Protein AF-H9V3C4-F1 (afdb_monomer_lite)

Radius of gyration: 20.88 Å; chains: 1; bounding box: 44×50×51 Å

Organism: Pinus taeda (NCBI:txid3352)

InterPro domains:
  IPR013083 Zinc finger, RING/FYVE/PHD-type [G3DSA:3.30.40.10] (93-143)
  IPR045194 E3 ubiquitin-protein ligase MGRN1/RNF157-like [PTHR22996] (1-143)
  IPR058981 MGRN1/RNF157-like, N-terminal domain [PF26192] (1-85)

pLDDT: mean 75.11, std 16.62, range [38.34, 94.38]

Foldseek 3Di:
DQDDPVVQVPDDPPFKHKDKDKDKDFDPPDPDDDDPCVPDDDRPQHALRIKMKIWMWIWGADPVRDIDIGTDWMWIAHRSDIDTDDDAALPPPPPPPDPPVPPCSAPAPPPSPHGQDDADPPVRYRRHDPVVVVVCVVVDPPD

Sequence (143 aa):
SVFDDKDISKEGPDEEFPIAVRADASSTSNSIDLPDTTSEQIGSPLPKAVNCQITQAVIGKKDNGEYNVRVVRQILWVNGVRYELQEIYGIGNSVGTDFDDNDPGKECVICMSEPRDTMILPCRHMCLCSGCTKVLRFQTKRC

Secondary structure (DSSP, 8-state):
-PPPGGGTS---STTEEEEEEEEEEE--S--S----TTSS-TTSPPPTTEEEEEEEEEEEE-TTS-EEEEEEEEEEEETTEEEE----BT---TTSS---TT-TTSB-TTTSSSBP-EEETTTTEEEE-HHHHHHHHHH-S--

Structure (mmCIF, N/CA/C/O backbone):
data_AF-H9V3C4-F1
#
_entry.id   AF-H9V3C4-F1
#
loop_
_atom_site.group_PDB
_atom_site.id
_atom_site.type_symbol
_atom_site.label_atom_id
_atom_site.label_alt_id
_atom_site.label_comp_id
_atom_site.label_asym_id
_atom_site.label_entity_id
_atom_site.label_seq_id
_atom_site.pdbx_PDB_ins_code
_atom_site.Cartn_x
_atom_site.Cartn_y
_atom_site.Cartn_z
_atom_site.occupancy
_atom_site.B_iso_or_equiv
_atom_site.auth_seq_id
_atom_site.auth_comp_id
_atom_site.auth_asym_id
_atom_site.auth_atom_id
_atom_site.pdbx_PDB_model_num
ATOM 1 N N . SER A 1 1 ? -10.982 13.200 1.597 1.00 38.41 1 SER A N 1
ATOM 2 C CA . SER A 1 1 ? -11.890 12.286 2.311 1.00 38.41 1 SER A CA 1
ATOM 3 C C . SER A 1 1 ? -11.767 12.587 3.785 1.00 38.41 1 SER A C 1
ATOM 5 O O . SER A 1 1 ? -10.679 12.401 4.319 1.00 38.41 1 SER A O 1
ATOM 7 N N . VAL A 1 2 ? -12.811 13.141 4.396 1.00 38.34 2 VAL A N 1
ATOM 8 C CA . VAL A 1 2 ? -12.867 13.371 5.846 1.00 38.34 2 VAL A CA 1
ATOM 9 C C . VAL A 1 2 ? -12.980 11.997 6.509 1.00 38.34 2 VAL A C 1
ATOM 11 O O . VAL A 1 2 ? -13.717 11.145 6.017 1.00 38.34 2 VAL A O 1
ATOM 14 N N . PHE A 1 3 ? -12.149 11.740 7.513 1.00 46.53 3 PHE A N 1
ATOM 15 C CA . PHE A 1 3 ? -12.180 10.509 8.295 1.00 46.53 3 PHE A CA 1
ATOM 16 C C . PHE A 1 3 ? -13.338 10.629 9.297 1.00 46.53 3 PHE A C 1
ATOM 18 O O . PHE A 1 3 ? -13.452 11.666 9.945 1.00 46.53 3 PHE A O 1
ATOM 25 N N . ASP A 1 4 ? -14.226 9.637 9.355 1.00 51.81 4 ASP A N 1
ATOM 26 C CA . ASP A 1 4 ? -15.342 9.616 10.306 1.00 51.81 4 ASP A CA 1
ATOM 27 C C . ASP A 1 4 ? -14.914 8.783 11.518 1.00 51.81 4 ASP A C 1
ATOM 29 O O . ASP A 1 4 ? -14.606 7.597 11.381 1.00 51.81 4 ASP A O 1
ATOM 33 N N . ASP A 1 5 ? -14.897 9.394 12.703 1.00 52.19 5 ASP A N 1
ATOM 34 C CA . ASP A 1 5 ? -14.600 8.728 13.980 1.00 52.19 5 ASP A CA 1
ATOM 35 C C . ASP A 1 5 ? -15.503 7.504 14.220 1.00 52.19 5 ASP A C 1
ATOM 37 O O . ASP A 1 5 ? -15.140 6.579 14.950 1.00 52.19 5 ASP A O 1
ATOM 41 N N . LYS A 1 6 ? -16.658 7.448 13.540 1.00 53.94 6 LYS A N 1
ATOM 42 C CA . LYS A 1 6 ? -17.566 6.297 13.535 1.00 53.94 6 LYS A CA 1
ATOM 43 C C . LYS A 1 6 ? -16.992 5.027 12.912 1.00 53.94 6 LYS A C 1
ATOM 45 O O . LYS A 1 6 ? -17.544 3.957 13.141 1.00 53.94 6 LYS A O 1
ATOM 50 N N . ASP A 1 7 ? -15.916 5.102 12.131 1.00 54.09 7 ASP A N 1
ATOM 51 C CA . ASP A 1 7 ? -15.247 3.902 11.614 1.00 54.09 7 ASP A CA 1
ATOM 52 C C . ASP A 1 7 ? -14.427 3.180 12.693 1.00 54.09 7 ASP A C 1
ATOM 54 O O . ASP A 1 7 ? -14.175 1.986 12.558 1.00 54.09 7 ASP A O 1
ATOM 58 N N . ILE A 1 8 ? -14.045 3.877 13.773 1.00 50.78 8 ILE A N 1
ATOM 59 C CA . ILE A 1 8 ? -13.314 3.298 14.913 1.00 50.78 8 ILE A CA 1
ATOM 60 C C . ILE A 1 8 ? -14.287 2.667 15.922 1.00 50.78 8 ILE A C 1
ATOM 62 O O . ILE A 1 8 ? -13.926 1.714 16.603 1.00 50.78 8 ILE A O 1
ATOM 66 N N . SER A 1 9 ? -15.523 3.167 16.010 1.00 48.97 9 SER A N 1
ATOM 67 C CA . SER A 1 9 ? -16.540 2.704 16.968 1.00 48.97 9 SER A CA 1
ATOM 68 C C . SER A 1 9 ? -17.483 1.625 16.432 1.00 48.97 9 SER A C 1
ATOM 70 O O . SER A 1 9 ? -18.452 1.271 17.103 1.00 48.97 9 SER A O 1
ATOM 72 N N . LYS A 1 10 ? -17.221 1.080 15.239 1.00 52.81 10 LYS A N 1
ATOM 73 C CA . LYS A 1 10 ? -17.925 -0.113 14.762 1.00 52.81 10 LYS A CA 1
ATOM 74 C C . LYS A 1 10 ? -17.464 -1.302 15.600 1.00 52.81 10 LYS A C 1
ATOM 76 O O . LYS A 1 10 ? -16.386 -1.839 15.366 1.00 52.81 10 LYS A O 1
ATOM 81 N N . GLU A 1 11 ? -18.284 -1.678 16.579 1.00 50.59 11 GLU A N 1
ATOM 82 C CA . GLU A 1 11 ? -18.225 -2.993 17.213 1.00 50.59 11 GLU A CA 1
ATOM 83 C C . GLU A 1 11 ? -18.239 -4.036 16.089 1.00 50.59 11 GLU A C 1
ATOM 85 O O . GLU A 1 11 ? -19.180 -4.100 15.290 1.00 50.59 11 GLU A O 1
ATOM 90 N N . GLY A 1 12 ? -17.135 -4.771 15.947 1.00 54.47 12 GLY A N 1
ATOM 91 C CA . GLY A 1 12 ? -17.096 -5.913 15.045 1.00 54.47 12 GLY A CA 1
ATOM 92 C C . GLY A 1 12 ? -18.061 -7.000 15.537 1.00 54.47 12 GLY A C 1
ATOM 93 O O . GLY A 1 12 ? -18.552 -6.921 16.666 1.00 54.47 12 GLY A O 1
ATOM 94 N N . PRO A 1 13 ? -18.369 -8.013 14.710 1.00 53.97 13 PRO A N 1
ATOM 95 C CA . PRO A 1 13 ? -19.085 -9.193 15.195 1.00 53.97 13 PRO A CA 1
ATOM 96 C C . PRO A 1 13 ? -18.378 -9.743 16.448 1.00 53.97 13 PRO A C 1
ATOM 98 O O . PRO A 1 13 ? -17.151 -9.698 16.498 1.00 53.97 13 PRO A O 1
ATOM 101 N N . ASP A 1 14 ? -19.163 -10.175 17.446 1.00 62.50 14 ASP A N 1
ATOM 102 C CA . ASP A 1 14 ? -18.744 -10.560 18.808 1.00 62.50 14 ASP A CA 1
ATOM 103 C C . ASP A 1 14 ? -17.266 -10.995 18.916 1.00 62.50 14 ASP A C 1
ATOM 105 O O . ASP A 1 14 ? -16.852 -11.969 18.292 1.00 62.50 14 ASP A O 1
ATOM 109 N N . GLU A 1 15 ? -16.506 -10.292 19.769 1.00 62.59 15 GLU A N 1
ATOM 110 C CA . GLU A 1 15 ? -15.085 -10.513 20.117 1.00 62.59 15 GLU A CA 1
ATOM 111 C C . GLU A 1 15 ? -13.999 -9.805 19.264 1.00 62.59 15 GLU A C 1
ATOM 113 O O . GLU A 1 15 ? -12.809 -10.088 19.440 1.00 62.59 15 GLU A O 1
ATOM 118 N N . GLU A 1 16 ? -14.350 -8.828 18.415 1.00 70.19 16 GLU A N 1
ATOM 119 C CA . GLU A 1 16 ? -13.381 -7.917 17.768 1.00 70.19 16 GLU A CA 1
ATOM 120 C C . GLU A 1 16 ? -13.295 -6.539 18.468 1.00 70.19 16 GLU A C 1
ATOM 122 O O . GLU A 1 16 ? -14.268 -5.786 18.517 1.00 70.19 16 GLU A O 1
ATOM 127 N N . PHE A 1 17 ? -12.107 -6.166 18.967 1.00 74.69 17 PHE A N 1
ATOM 128 C CA . PHE A 1 17 ? -11.856 -4.890 19.660 1.00 74.69 17 PHE A CA 1
ATOM 129 C C . PHE A 1 17 ? -10.971 -3.954 18.812 1.00 74.69 17 PHE A C 1
ATOM 131 O O . PHE A 1 17 ? -9.783 -4.250 18.622 1.00 74.69 17 PHE A O 1
ATOM 138 N N . PRO A 1 18 ? -11.495 -2.826 18.292 1.00 78.19 18 PRO A N 1
ATOM 139 C CA . PRO A 1 18 ? -10.714 -1.888 17.490 1.00 78.19 18 PRO A CA 1
ATOM 140 C C . PRO A 1 18 ? -9.746 -1.067 18.354 1.00 78.19 18 PRO A C 1
ATOM 142 O O . PRO A 1 18 ? -10.093 -0.576 19.426 1.00 78.19 18 PRO A O 1
ATOM 145 N N . ILE A 1 19 ? -8.522 -0.882 17.861 1.00 84.06 19 ILE A N 1
ATOM 146 C CA . ILE A 1 19 ? -7.477 -0.061 18.479 1.00 84.06 19 ILE A CA 1
ATOM 147 C C . ILE A 1 19 ? -6.852 0.844 17.419 1.00 84.06 19 ILE A C 1
ATOM 149 O O . ILE A 1 19 ? -6.532 0.409 16.312 1.00 84.06 19 ILE A O 1
ATOM 153 N N . ALA A 1 20 ? -6.619 2.104 17.779 1.00 82.62 20 ALA A N 1
ATOM 154 C CA . ALA A 1 20 ? -5.817 3.034 16.997 1.00 82.62 20 ALA A CA 1
ATOM 155 C C . ALA A 1 20 ? -4.604 3.490 17.818 1.00 82.62 20 ALA A C 1
ATOM 157 O O . ALA A 1 20 ? -4.755 4.031 18.910 1.00 82.62 20 ALA A O 1
ATOM 158 N N . VAL A 1 21 ? -3.402 3.287 17.277 1.00 85.00 21 VAL A N 1
ATOM 159 C CA . VAL A 1 21 ? -2.141 3.770 17.857 1.00 85.00 21 VAL A CA 1
ATOM 160 C C . VAL A 1 21 ? -1.619 4.906 16.990 1.00 85.00 21 VAL A C 1
ATOM 162 O O . VAL A 1 21 ? -1.389 4.708 15.796 1.00 85.00 21 VAL A O 1
ATOM 165 N N . ARG A 1 22 ? -1.425 6.088 17.580 1.00 84.00 22 ARG A N 1
ATOM 166 C CA . ARG A 1 22 ? -0.821 7.254 16.923 1.00 84.00 22 ARG A CA 1
ATOM 167 C C . ARG A 1 22 ? 0.588 7.473 17.467 1.00 84.00 22 ARG A C 1
ATOM 169 O O . ARG A 1 22 ? 0.769 7.569 18.676 1.00 84.00 22 ARG A O 1
ATOM 176 N N . ALA A 1 23 ? 1.564 7.545 16.569 1.00 84.19 23 ALA A N 1
ATOM 177 C CA . ALA A 1 23 ? 2.931 7.944 16.867 1.00 84.19 23 ALA A CA 1
ATOM 178 C C . ALA A 1 23 ? 3.216 9.276 16.165 1.00 84.19 23 ALA A C 1
ATOM 180 O O . ALA A 1 23 ? 3.155 9.355 14.935 1.00 84.19 23 ALA A O 1
ATOM 181 N N . ASP A 1 24 ? 3.510 10.307 16.953 1.00 80.69 24 ASP A N 1
ATOM 182 C CA . ASP A 1 24 ? 3.750 11.668 16.474 1.00 80.69 24 ASP A CA 1
ATOM 183 C C . ASP A 1 24 ? 5.259 11.976 16.471 1.00 80.69 24 ASP A C 1
ATOM 185 O O . ASP A 1 24 ? 5.993 11.586 17.380 1.00 80.69 24 ASP A O 1
ATOM 189 N N . ALA A 1 25 ? 5.724 12.688 15.444 1.00 78.44 25 ALA A N 1
ATOM 190 C CA . ALA A 1 25 ? 7.086 13.188 15.313 1.00 78.44 25 ALA A CA 1
ATOM 191 C C . ALA A 1 25 ? 7.055 14.668 14.903 1.00 78.44 25 ALA A C 1
ATOM 193 O O . ALA A 1 25 ? 6.570 15.034 13.831 1.00 78.44 25 ALA A O 1
ATOM 194 N N . SER A 1 26 ? 7.598 15.534 15.752 1.00 69.94 26 SER A N 1
ATOM 195 C CA . SER A 1 26 ? 7.742 16.962 15.470 1.00 69.94 26 SER A CA 1
ATOM 196 C C . SER A 1 26 ? 9.144 17.261 14.945 1.00 69.94 26 SER A C 1
ATOM 198 O O . SER A 1 26 ? 10.129 16.888 15.585 1.00 69.94 26 SER A O 1
ATOM 200 N N . SER A 1 27 ? 9.253 17.964 13.817 1.00 57.62 27 SER A N 1
ATOM 201 C CA . SER A 1 27 ? 10.553 18.457 13.350 1.00 57.62 27 SER A CA 1
ATOM 202 C C . SER A 1 27 ? 10.956 19.688 14.169 1.00 57.62 27 SER A C 1
ATOM 204 O O . SER A 1 27 ? 10.232 20.680 14.207 1.00 57.62 27 SER A O 1
ATOM 206 N N . THR A 1 28 ? 12.107 19.637 14.838 1.00 54.75 28 THR A N 1
ATOM 207 C CA . THR A 1 28 ? 12.566 20.624 15.836 1.00 54.75 28 THR A CA 1
ATOM 208 C C . THR A 1 28 ? 12.999 21.976 15.259 1.00 54.75 28 THR A C 1
ATOM 210 O O . THR A 1 28 ? 13.584 22.786 15.972 1.00 54.75 28 THR A O 1
ATOM 213 N N . SER A 1 29 ? 12.772 22.249 13.972 1.00 54.12 29 SER A N 1
ATOM 214 C CA . SER A 1 29 ? 13.482 23.337 13.296 1.00 54.12 29 SER A CA 1
ATOM 215 C C . SER A 1 29 ? 12.957 24.745 13.564 1.00 54.12 29 SER A C 1
ATOM 217 O O . SER A 1 29 ? 13.560 25.661 13.034 1.00 54.12 29 SER A O 1
ATOM 219 N N . ASN A 1 30 ? 11.895 24.953 14.351 1.00 48.19 30 ASN A N 1
ATOM 220 C CA . ASN A 1 30 ? 11.552 26.271 14.900 1.00 48.19 30 ASN A CA 1
ATOM 221 C C . ASN A 1 30 ? 10.669 26.114 16.143 1.00 48.19 30 ASN A C 1
ATOM 223 O O . ASN A 1 30 ? 9.467 25.880 16.059 1.00 48.19 30 ASN A O 1
ATOM 227 N N . SER A 1 31 ? 11.294 26.255 17.306 1.00 52.56 31 SER A N 1
ATOM 228 C CA . SER A 1 31 ? 10.638 26.432 18.594 1.00 52.56 31 SER A CA 1
ATOM 229 C C . SER A 1 31 ? 9.925 27.786 18.643 1.00 52.56 31 SER A C 1
ATOM 231 O O . SER A 1 31 ? 10.542 28.762 19.049 1.00 52.56 31 SER A O 1
ATOM 233 N N . ILE A 1 32 ? 8.664 27.854 18.223 1.00 53.78 32 ILE A N 1
ATOM 234 C CA . ILE A 1 32 ? 7.647 28.775 18.753 1.00 53.78 32 ILE A CA 1
ATOM 235 C C . ILE A 1 32 ? 6.304 28.054 18.543 1.00 53.78 32 ILE A C 1
ATOM 237 O O . ILE A 1 32 ? 5.926 27.765 17.412 1.00 53.78 32 ILE A O 1
ATOM 241 N N . ASP A 1 33 ? 5.645 27.727 19.655 1.00 51.62 33 ASP A N 1
ATOM 242 C CA . ASP A 1 33 ? 4.261 27.252 19.774 1.00 51.62 33 ASP A CA 1
ATOM 243 C C . ASP A 1 33 ? 3.901 25.973 18.996 1.00 51.62 33 ASP A C 1
ATOM 245 O O . ASP A 1 33 ? 3.175 25.997 18.002 1.00 51.62 33 ASP A O 1
ATOM 249 N N . LEU A 1 34 ? 4.359 24.815 19.491 1.00 54.31 34 LEU A N 1
ATOM 250 C CA . LEU A 1 34 ? 3.738 23.544 19.112 1.00 54.31 34 LEU A CA 1
ATOM 251 C C . LEU A 1 34 ? 2.354 23.478 19.791 1.00 54.31 34 LEU A C 1
ATOM 253 O O . LEU A 1 34 ? 2.309 23.483 21.024 1.00 54.31 34 LEU A O 1
ATOM 257 N N . PRO A 1 35 ? 1.231 23.446 19.047 1.00 55.78 35 PRO A N 1
ATOM 258 C CA . PRO A 1 35 ? -0.074 23.249 19.659 1.00 55.78 35 PRO A CA 1
ATOM 259 C C . PRO A 1 35 ? -0.102 21.873 20.326 1.00 55.78 35 PRO A C 1
ATOM 261 O O . PRO A 1 35 ? 0.424 20.901 19.785 1.00 55.78 35 PRO A O 1
ATOM 264 N N . ASP A 1 36 ? -0.692 21.810 21.516 1.00 54.00 36 ASP A N 1
ATOM 265 C CA . ASP A 1 36 ? -0.847 20.584 22.290 1.00 54.00 36 ASP A CA 1
ATOM 266 C C . ASP A 1 36 ? -1.792 19.619 21.546 1.00 54.00 36 ASP A C 1
ATOM 268 O O . ASP A 1 36 ? -3.015 19.620 21.716 1.00 54.00 36 ASP A O 1
ATOM 272 N N . THR A 1 37 ? -1.211 18.802 20.662 1.00 55.06 37 THR A N 1
ATOM 273 C CA . THR A 1 37 ? -1.903 17.824 19.806 1.00 55.06 37 THR A CA 1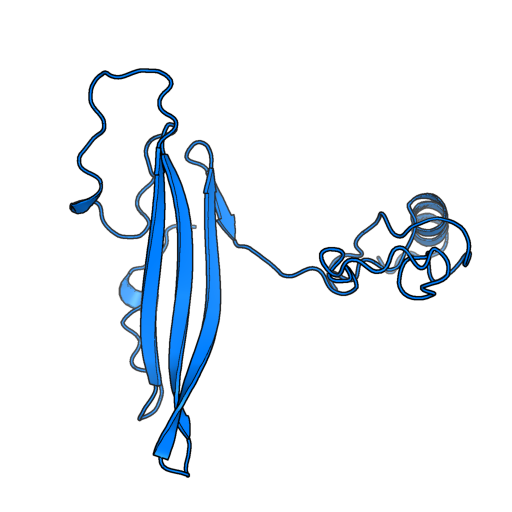
ATOM 274 C C . THR A 1 37 ? -2.529 16.672 20.594 1.00 55.06 37 THR A C 1
ATOM 276 O O . THR A 1 37 ? -3.174 15.799 20.008 1.00 55.06 37 THR A O 1
ATOM 279 N N . THR A 1 38 ? -2.385 16.655 21.924 1.00 52.91 38 THR A N 1
ATOM 280 C CA . THR A 1 38 ? -3.069 15.700 22.807 1.00 52.91 38 THR A CA 1
ATOM 281 C C . THR A 1 38 ? -4.588 15.895 22.812 1.00 52.91 38 THR A C 1
ATOM 283 O O . THR A 1 38 ? -5.315 14.929 23.036 1.00 52.91 38 THR A O 1
ATOM 286 N N . SER A 1 39 ? -5.071 17.106 22.504 1.00 52.59 39 SER A N 1
ATOM 287 C CA . SER A 1 39 ? -6.501 17.452 22.495 1.00 52.59 39 SER A CA 1
ATOM 288 C C . SER A 1 39 ? -7.171 17.400 21.114 1.00 52.59 39 SER A C 1
ATOM 290 O O . SER A 1 39 ? -8.396 17.502 21.022 1.00 52.59 39 SER A O 1
ATOM 292 N N . GLU A 1 40 ? -6.401 17.235 20.034 1.00 57.66 40 GLU A N 1
ATOM 293 C CA . GLU A 1 40 ? -6.948 17.242 18.675 1.00 57.66 40 GLU A CA 1
ATOM 294 C C . GLU A 1 40 ? -7.573 15.889 18.295 1.00 57.66 40 GLU A C 1
ATOM 296 O O . GLU A 1 40 ? -6.960 14.825 18.460 1.00 57.66 40 GLU A O 1
ATOM 301 N N . GLN A 1 41 ? -8.801 15.941 17.756 1.00 57.31 41 GLN A N 1
ATOM 302 C CA . GLN A 1 41 ? -9.539 14.773 17.265 1.00 57.31 41 GLN A CA 1
ATOM 303 C C . GLN A 1 41 ? -8.702 13.960 16.271 1.00 57.31 41 GLN A C 1
ATOM 305 O O . GLN A 1 41 ? -8.032 14.497 15.388 1.00 57.31 41 GLN A O 1
ATOM 310 N N . ILE A 1 42 ? -8.757 12.634 16.400 1.00 56.94 42 ILE A N 1
ATOM 311 C CA . ILE A 1 42 ? -8.039 11.709 15.524 1.00 56.94 42 ILE A CA 1
ATOM 312 C C . ILE A 1 42 ? -8.544 11.903 14.086 1.00 56.94 42 ILE A C 1
ATOM 314 O O . ILE A 1 42 ? -9.641 11.496 13.738 1.00 56.94 42 ILE A O 1
ATOM 318 N N . GLY A 1 43 ? -7.723 12.508 13.224 1.00 56.09 43 GLY A N 1
ATOM 319 C CA . GLY A 1 43 ? -8.065 12.732 11.815 1.00 56.09 43 GLY A CA 1
ATOM 320 C C . GLY A 1 43 ? -8.332 14.187 11.423 1.00 56.09 43 GLY A C 1
ATOM 321 O O . GLY A 1 43 ? -8.573 14.431 10.236 1.00 56.09 43 GLY A O 1
ATOM 322 N N . SER A 1 44 ? -8.229 15.148 12.352 1.00 66.75 44 SER A N 1
ATOM 323 C CA . SER A 1 44 ? -8.111 16.567 11.996 1.00 66.75 44 SER A CA 1
ATOM 324 C C . SER A 1 44 ? -6.854 16.813 11.142 1.00 66.75 44 SER A C 1
ATOM 326 O O . SER A 1 44 ? -5.869 16.074 11.247 1.00 66.75 44 SER A O 1
ATOM 328 N N . PRO A 1 45 ? -6.858 17.834 10.262 1.00 65.31 45 PRO A N 1
ATOM 329 C CA . PRO A 1 45 ? -5.645 18.263 9.583 1.00 65.31 45 PRO A CA 1
ATOM 330 C C . PRO A 1 45 ? -4.593 18.670 10.613 1.00 65.31 45 PRO A C 1
ATOM 332 O O . PRO A 1 45 ? -4.786 19.636 11.346 1.00 65.31 45 PRO A O 1
ATOM 335 N N . LEU A 1 46 ? -3.484 17.936 10.647 1.00 68.12 46 LEU A N 1
ATOM 336 C CA . LEU A 1 46 ? -2.382 18.240 11.551 1.00 68.12 46 LEU A CA 1
ATOM 337 C C . LEU A 1 46 ? -1.589 19.463 11.066 1.00 68.12 46 LEU A C 1
ATOM 339 O O . LEU A 1 46 ? -1.496 19.705 9.852 1.00 68.12 46 LEU A O 1
ATOM 343 N N . PRO A 1 47 ? -0.960 20.216 11.988 1.00 75.38 47 PRO A N 1
ATOM 344 C CA . PRO A 1 47 ? -0.018 21.265 11.627 1.00 75.38 47 PRO A CA 1
ATOM 345 C C . PRO A 1 47 ? 1.064 20.732 10.683 1.00 75.38 47 PRO A C 1
ATOM 347 O O . PRO A 1 47 ? 1.572 19.628 10.864 1.00 75.38 47 PRO A O 1
ATOM 350 N N . LYS A 1 48 ? 1.493 21.539 9.702 1.00 76.12 48 LYS A N 1
ATOM 351 C CA . LYS A 1 48 ? 2.519 21.126 8.720 1.00 76.12 48 LYS A CA 1
ATOM 352 C C . LYS A 1 48 ? 3.845 20.678 9.352 1.00 76.12 48 LYS A C 1
ATOM 354 O O . LYS A 1 48 ? 4.595 19.959 8.706 1.00 76.12 48 LYS A O 1
ATOM 359 N N . ALA A 1 49 ? 4.137 21.128 10.572 1.00 77.31 49 ALA A N 1
ATOM 360 C CA . ALA A 1 49 ? 5.351 20.792 11.315 1.00 77.31 49 ALA A CA 1
ATOM 361 C C . ALA A 1 49 ? 5.311 19.402 11.981 1.00 77.31 49 ALA A C 1
ATOM 363 O O . ALA A 1 49 ? 6.344 18.919 12.451 1.00 77.31 49 ALA A O 1
ATOM 364 N N . VAL A 1 50 ? 4.132 18.776 12.034 1.00 78.75 50 VAL A N 1
ATOM 365 C CA . VAL A 1 50 ? 3.917 17.471 12.654 1.00 78.75 50 VAL A CA 1
ATOM 366 C C . VAL A 1 50 ? 3.807 16.422 11.558 1.00 78.75 50 VAL A C 1
ATOM 368 O O . VAL A 1 50 ? 2.932 16.488 10.693 1.00 78.75 50 VAL A O 1
ATOM 371 N N . ASN A 1 51 ? 4.693 15.436 11.622 1.00 86.25 51 ASN A N 1
ATOM 372 C CA . ASN A 1 51 ? 4.513 14.186 10.908 1.00 86.25 51 ASN A CA 1
ATOM 373 C C . ASN A 1 51 ? 3.943 13.169 11.893 1.00 86.25 51 ASN A C 1
ATOM 375 O O . ASN A 1 51 ? 4.381 13.115 13.040 1.00 86.25 51 ASN A O 1
ATOM 379 N N . CYS A 1 52 ? 2.994 12.342 11.474 1.00 86.94 52 CYS A N 1
ATOM 380 C CA . CYS A 1 52 ? 2.536 11.253 12.328 1.00 86.94 52 CYS A CA 1
ATOM 381 C C . CYS A 1 52 ? 2.166 10.011 11.540 1.00 86.94 52 CYS A C 1
ATOM 383 O O . CYS A 1 52 ? 1.782 10.080 10.371 1.00 86.94 52 CYS A O 1
ATOM 385 N N . GLN A 1 53 ? 2.257 8.871 12.210 1.00 90.62 53 GLN A N 1
ATOM 386 C CA . GLN A 1 53 ? 1.782 7.599 11.703 1.00 90.62 53 GLN A CA 1
ATOM 387 C C . GLN A 1 53 ? 0.702 7.063 12.636 1.00 90.62 53 GLN A C 1
ATOM 389 O O . GLN A 1 53 ? 0.904 6.930 13.841 1.00 90.62 53 GLN A O 1
ATOM 394 N N . ILE A 1 54 ? -0.446 6.724 12.060 1.00 89.12 54 ILE A N 1
ATOM 395 C CA . ILE A 1 54 ? -1.560 6.094 12.762 1.00 89.12 54 ILE A CA 1
ATOM 396 C C . ILE A 1 54 ? -1.681 4.665 12.245 1.00 89.12 54 ILE A C 1
ATOM 398 O O . ILE A 1 54 ? -1.877 4.450 11.049 1.00 89.12 54 ILE A O 1
ATOM 402 N N . THR A 1 55 ? -1.582 3.691 13.143 1.00 90.75 55 THR A N 1
ATOM 403 C CA . THR A 1 55 ? -1.835 2.277 12.850 1.00 90.75 55 THR A CA 1
ATOM 404 C C . THR A 1 55 ? -3.139 1.866 13.514 1.00 90.75 55 THR A C 1
ATOM 406 O O . THR A 1 55 ? -3.272 1.938 14.734 1.00 90.75 55 THR A O 1
ATOM 409 N N . GLN A 1 56 ? -4.105 1.444 12.704 1.00 89.25 56 GLN A N 1
ATOM 410 C CA . GLN A 1 56 ? -5.370 0.884 13.159 1.00 89.25 56 GLN A CA 1
ATOM 411 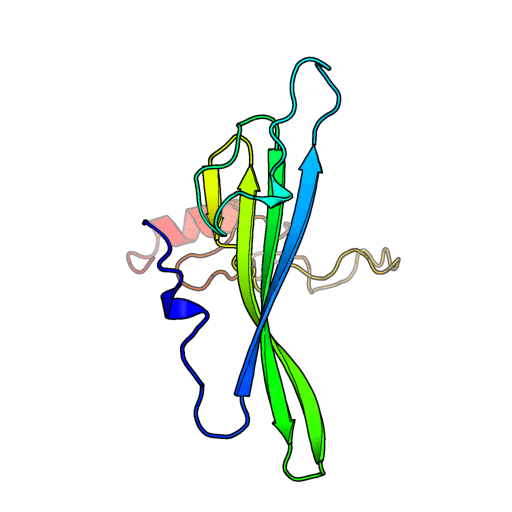C C . GLN A 1 56 ? -5.288 -0.631 13.089 1.00 89.25 56 GLN A C 1
ATOM 413 O O . GLN A 1 56 ? -4.901 -1.201 12.063 1.00 89.25 56 GLN A O 1
ATOM 418 N N . ALA A 1 57 ? -5.662 -1.277 14.180 1.00 89.62 57 ALA A N 1
ATOM 419 C CA . ALA A 1 57 ? -5.662 -2.715 14.304 1.00 89.62 57 ALA A CA 1
ATOM 420 C C . ALA A 1 57 ? -6.924 -3.193 15.015 1.00 89.62 57 ALA A C 1
ATOM 422 O O . ALA A 1 57 ? -7.567 -2.447 15.747 1.00 89.62 57 ALA A O 1
ATOM 423 N N . VAL A 1 58 ? -7.261 -4.453 14.794 1.00 89.38 58 VAL A N 1
ATOM 424 C CA . VAL A 1 58 ? -8.333 -5.150 15.496 1.00 89.38 58 VAL A CA 1
ATOM 425 C C . VAL A 1 58 ? -7.696 -6.260 16.312 1.00 89.38 58 VAL A C 1
ATOM 427 O O . VAL A 1 58 ? -6.873 -7.019 15.789 1.00 89.38 58 VAL A O 1
ATOM 430 N N . ILE A 1 59 ? -8.055 -6.340 17.589 1.00 88.62 59 ILE A N 1
ATOM 431 C CA . ILE A 1 59 ? -7.766 -7.508 18.415 1.00 88.62 59 ILE A CA 1
ATOM 432 C C . ILE A 1 59 ? -8.921 -8.488 18.242 1.00 88.62 59 ILE A C 1
ATOM 434 O O . ILE A 1 59 ? -10.052 -8.149 18.570 1.00 88.62 59 ILE A O 1
ATOM 438 N N . GLY A 1 60 ? -8.626 -9.680 17.732 1.00 85.94 60 GLY A N 1
ATOM 439 C CA . GLY A 1 60 ? -9.556 -10.804 17.692 1.00 85.94 60 GLY A CA 1
ATOM 440 C C . GLY A 1 60 ? -9.183 -11.840 18.744 1.00 85.94 60 GLY A C 1
ATOM 441 O O . GLY A 1 60 ? -8.003 -12.017 19.063 1.00 85.94 60 GLY A O 1
ATOM 442 N N . LYS A 1 61 ? -10.184 -12.526 19.285 1.00 85.69 61 LYS A N 1
ATOM 443 C CA . LYS A 1 61 ? -9.992 -13.705 20.125 1.00 85.69 61 LYS A CA 1
ATOM 444 C C . LYS A 1 61 ? -10.178 -14.959 19.274 1.00 85.69 61 LYS A C 1
ATOM 446 O O . LYS A 1 61 ? -11.094 -15.053 18.467 1.00 85.69 61 LYS A O 1
ATOM 451 N N . LYS A 1 62 ? -9.262 -15.909 19.414 1.00 84.38 62 LYS A N 1
ATOM 452 C CA . LYS A 1 62 ? -9.317 -17.216 18.761 1.00 84.38 62 LYS A CA 1
ATOM 453 C C . LYS A 1 62 ? -10.128 -18.194 19.609 1.00 84.38 62 LYS A C 1
ATOM 455 O O . LYS A 1 62 ? -10.182 -18.071 20.832 1.00 84.38 62 LYS A O 1
ATOM 460 N N . ASP A 1 63 ? -10.623 -19.253 18.974 1.00 86.00 63 ASP A N 1
ATOM 461 C CA . ASP A 1 63 ? -11.380 -20.332 19.631 1.00 86.00 63 ASP A CA 1
ATOM 462 C C . ASP A 1 63 ? -10.609 -21.026 20.768 1.00 86.00 63 ASP A C 1
ATOM 464 O O . ASP A 1 63 ? -11.197 -21.532 21.720 1.00 86.00 63 ASP A O 1
ATOM 468 N N . ASN A 1 64 ? -9.274 -21.037 20.693 1.00 90.19 64 ASN A N 1
ATOM 469 C CA . ASN A 1 64 ? -8.402 -21.591 21.732 1.00 90.19 64 ASN A CA 1
ATOM 470 C C . ASN A 1 64 ? -8.188 -20.640 22.931 1.00 90.19 64 ASN A C 1
ATOM 472 O O . ASN A 1 64 ? -7.437 -20.977 23.845 1.00 90.19 64 ASN A O 1
ATOM 476 N N . GLY A 1 65 ? -8.817 -19.461 22.930 1.00 86.62 65 GLY A N 1
ATOM 477 C CA . GLY A 1 65 ? -8.689 -18.436 23.965 1.00 86.62 65 GLY A CA 1
ATOM 478 C C . GLY A 1 65 ? -7.493 -17.491 23.805 1.00 86.62 65 GLY A C 1
ATOM 479 O O . GLY A 1 65 ? -7.333 -16.591 24.628 1.00 86.62 65 GLY A O 1
ATOM 480 N N . GLU A 1 66 ? -6.657 -17.656 22.775 1.00 89.81 66 GLU A N 1
ATOM 481 C CA . GLU A 1 66 ? -5.578 -16.712 22.461 1.00 89.81 66 GLU A CA 1
ATOM 482 C C . GLU A 1 66 ? -6.118 -15.440 21.801 1.00 89.81 66 GLU A C 1
ATOM 484 O O . GLU A 1 66 ? -7.124 -15.471 21.101 1.00 89.81 66 GLU A O 1
ATOM 489 N N . TYR A 1 67 ? -5.391 -14.331 21.930 1.00 86.44 67 TYR A N 1
ATOM 490 C CA . TYR A 1 67 ? -5.682 -13.100 21.194 1.00 86.44 67 TYR A CA 1
ATOM 491 C C . TYR A 1 67 ? -4.703 -12.915 20.035 1.00 86.44 67 TYR A C 1
ATOM 493 O O . TYR A 1 67 ? -3.505 -13.175 20.170 1.00 86.44 67 TYR A O 1
ATOM 501 N N . ASN A 1 68 ? -5.191 -12.424 18.899 1.00 88.56 68 ASN A N 1
ATOM 502 C CA . ASN A 1 68 ? -4.369 -11.976 17.781 1.00 88.56 68 ASN A CA 1
ATOM 503 C C . ASN A 1 68 ? -4.653 -10.509 17.463 1.00 88.56 68 ASN A C 1
ATOM 505 O O . ASN A 1 68 ? -5.788 -10.054 17.540 1.00 88.56 68 ASN A O 1
ATOM 509 N N . VAL A 1 69 ? -3.621 -9.778 17.047 1.00 88.19 69 VAL A N 1
ATOM 510 C CA . VAL A 1 69 ? -3.755 -8.396 16.577 1.00 88.19 69 VAL A CA 1
ATOM 511 C C . VAL A 1 69 ? -3.578 -8.382 15.066 1.00 88.19 69 VAL A C 1
ATOM 513 O O . VAL A 1 69 ? -2.600 -8.919 14.548 1.00 88.19 69 VAL A O 1
ATOM 516 N N . ARG A 1 70 ? -4.519 -7.771 14.349 1.00 89.00 70 ARG A N 1
ATOM 517 C CA . ARG A 1 70 ? -4.479 -7.625 12.893 1.00 89.00 70 ARG A CA 1
ATOM 518 C C . ARG A 1 70 ? -4.519 -6.152 12.527 1.00 89.00 70 ARG A C 1
ATOM 520 O O . ARG A 1 70 ? -5.493 -5.475 12.835 1.00 89.00 70 ARG A O 1
ATOM 527 N N . VAL A 1 71 ? -3.486 -5.665 11.844 1.00 89.44 71 VAL A N 1
ATOM 528 C CA . VAL A 1 71 ? -3.484 -4.307 11.283 1.00 89.44 71 VAL A CA 1
ATOM 529 C C . VAL A 1 71 ? -4.495 -4.251 10.141 1.00 89.44 71 VAL A C 1
ATOM 531 O O . VAL A 1 71 ? -4.433 -5.053 9.213 1.00 89.44 71 VAL A O 1
ATOM 534 N N . VAL A 1 72 ? -5.434 -3.312 10.221 1.00 89.50 72 VAL A N 1
ATOM 535 C CA . VAL A 1 72 ? -6.473 -3.102 9.201 1.00 89.50 72 VAL A CA 1
ATOM 536 C C . VAL A 1 72 ? -6.158 -1.915 8.305 1.00 89.50 72 VAL A C 1
ATOM 538 O O . VAL A 1 72 ? -6.512 -1.919 7.129 1.00 89.50 72 VAL A O 1
ATOM 541 N N . ARG A 1 73 ? -5.486 -0.894 8.848 1.00 88.06 73 ARG A N 1
ATOM 542 C CA . ARG A 1 73 ? -5.210 0.346 8.127 1.00 88.06 73 ARG A CA 1
ATOM 543 C C . ARG A 1 73 ? -4.006 1.059 8.714 1.00 88.06 73 ARG A C 1
ATOM 545 O O . ARG A 1 73 ? -3.833 1.100 9.930 1.00 88.06 73 ARG A O 1
ATOM 552 N N . GLN A 1 74 ? -3.212 1.684 7.855 1.00 90.31 74 GLN A N 1
ATOM 553 C CA . GLN A 1 74 ? -2.145 2.583 8.273 1.00 90.31 74 GLN A CA 1
ATOM 554 C C . GLN A 1 74 ? -2.265 3.908 7.530 1.00 90.31 74 GLN A C 1
ATOM 556 O O . GLN A 1 74 ? -2.545 3.951 6.332 1.00 90.31 74 GLN A O 1
ATOM 561 N N . ILE A 1 75 ? -2.094 5.001 8.262 1.00 90.44 75 ILE A N 1
ATOM 562 C CA . ILE A 1 75 ? -2.244 6.364 7.762 1.00 90.44 75 ILE A CA 1
ATOM 563 C C . ILE A 1 75 ? -0.977 7.126 8.122 1.00 90.44 75 ILE A C 1
ATOM 565 O O . ILE A 1 75 ? -0.518 7.063 9.260 1.00 90.44 75 ILE A O 1
ATOM 569 N N . LEU A 1 76 ? -0.439 7.861 7.158 1.00 90.94 76 LEU A N 1
ATOM 570 C CA . LEU A 1 76 ? 0.718 8.721 7.328 1.00 90.94 76 LEU A CA 1
ATOM 571 C C . LEU A 1 76 ? 0.303 10.174 7.085 1.00 90.94 76 LEU A C 1
ATOM 573 O O . LEU A 1 76 ? -0.288 10.492 6.055 1.00 90.94 76 LEU A O 1
ATOM 577 N N . TRP A 1 77 ? 0.633 11.058 8.015 1.00 87.88 77 TRP A N 1
ATOM 578 C CA . TRP A 1 77 ? 0.523 12.499 7.848 1.00 87.88 77 TRP A CA 1
ATOM 579 C C . TRP A 1 77 ? 1.911 13.083 7.658 1.00 87.88 77 TRP A C 1
ATOM 581 O O . TRP A 1 77 ? 2.769 12.928 8.523 1.00 87.88 77 TRP A O 1
ATOM 591 N N . VAL A 1 78 ? 2.130 13.743 6.521 1.00 87.81 78 VAL A N 1
ATOM 592 C CA . VAL A 1 78 ? 3.384 14.441 6.217 1.00 87.81 78 VAL A CA 1
ATOM 593 C C . VAL A 1 78 ? 3.066 15.801 5.628 1.00 87.81 78 VAL A C 1
ATOM 595 O O . VAL A 1 78 ? 2.299 15.897 4.668 1.00 87.81 78 VAL A O 1
ATOM 598 N N . ASN A 1 79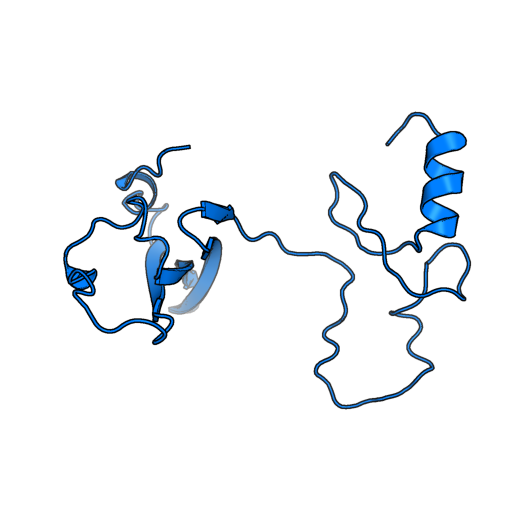 ? 3.662 16.858 6.185 1.00 84.88 79 ASN A N 1
ATOM 599 C CA . ASN A 1 79 ? 3.460 18.243 5.739 1.00 84.88 79 ASN A CA 1
ATOM 600 C C . ASN A 1 79 ? 1.971 18.650 5.664 1.00 84.88 79 ASN A C 1
ATOM 602 O O . ASN A 1 79 ? 1.561 19.381 4.758 1.00 84.88 79 ASN A O 1
ATOM 606 N N . GLY A 1 80 ? 1.146 18.151 6.592 1.00 81.75 80 GLY A N 1
ATOM 607 C CA . GLY A 1 80 ? -0.305 18.383 6.614 1.00 81.75 80 GLY A CA 1
ATOM 608 C C . GLY A 1 80 ? -1.101 17.619 5.544 1.00 81.75 80 GLY A C 1
ATOM 609 O O . GLY A 1 80 ? -2.296 17.860 5.385 1.00 81.75 80 GLY A O 1
ATOM 610 N N . VAL A 1 81 ? -0.469 16.704 4.802 1.00 84.44 81 VAL A N 1
ATOM 611 C CA . VAL A 1 81 ? -1.130 15.849 3.807 1.00 84.44 81 VAL A CA 1
ATOM 612 C C . VAL A 1 81 ? -1.278 14.436 4.355 1.00 84.44 81 VAL A C 1
ATOM 614 O O . VAL A 1 81 ? -0.327 13.856 4.879 1.00 84.44 81 VAL A O 1
ATOM 617 N N . ARG A 1 82 ? -2.484 13.882 4.206 1.00 86.81 82 ARG A N 1
ATOM 618 C CA . ARG A 1 82 ? -2.845 12.526 4.620 1.00 86.81 82 ARG A CA 1
ATOM 619 C C . ARG A 1 82 ? -2.616 11.530 3.489 1.00 86.81 82 ARG A C 1
ATOM 621 O O . ARG A 1 82 ? -3.230 11.646 2.430 1.00 86.81 82 ARG A O 1
ATOM 628 N N . TYR A 1 83 ? -1.848 10.492 3.774 1.00 89.75 83 TYR A N 1
ATOM 629 C CA . TYR A 1 83 ? -1.606 9.348 2.907 1.00 89.75 83 TYR A CA 1
ATOM 630 C C . TYR A 1 83 ? -2.113 8.078 3.579 1.00 89.75 83 TYR A C 1
ATOM 632 O O . TYR A 1 83 ? -2.000 7.908 4.790 1.00 89.75 83 TYR A O 1
ATOM 640 N N . GLU A 1 84 ? -2.688 7.180 2.792 1.00 91.00 84 GLU A N 1
ATOM 641 C CA . GLU A 1 84 ? -3.029 5.836 3.243 1.00 91.00 84 GLU A CA 1
ATOM 642 C C . GLU A 1 84 ? -1.938 4.883 2.775 1.00 91.00 84 GLU A C 1
ATOM 644 O O . GLU A 1 8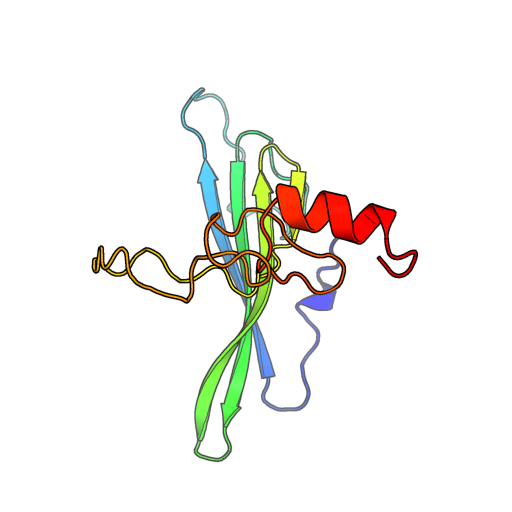4 ? -1.603 4.858 1.590 1.00 91.00 84 GLU A O 1
ATOM 649 N N . LEU A 1 85 ? -1.348 4.150 3.716 1.00 90.44 85 LEU A N 1
ATOM 650 C CA . LEU A 1 85 ? -0.247 3.252 3.419 1.00 90.44 85 LEU A CA 1
ATOM 651 C C . LEU A 1 85 ? -0.807 1.962 2.824 1.00 90.44 85 LEU A C 1
ATOM 653 O O . LEU A 1 85 ? -1.700 1.332 3.391 1.00 90.44 85 LEU A O 1
ATOM 657 N N . GLN A 1 86 ? -0.264 1.573 1.678 1.00 88.50 86 GLN A N 1
ATOM 658 C CA . GLN A 1 86 ? -0.553 0.300 1.039 1.00 88.50 86 GLN A CA 1
ATOM 659 C C . GLN A 1 86 ? 0.752 -0.462 0.884 1.00 88.50 86 GLN A C 1
ATOM 661 O O . GLN A 1 86 ? 1.783 0.115 0.544 1.00 88.50 86 GLN A O 1
ATOM 666 N N . GLU A 1 87 ? 0.693 -1.765 1.129 1.00 85.06 87 GLU A N 1
ATOM 667 C CA . GLU A 1 87 ? 1.831 -2.653 0.923 1.00 85.06 87 GLU A CA 1
ATOM 668 C C . GLU A 1 87 ? 2.297 -2.618 -0.544 1.00 85.06 87 GLU A C 1
ATOM 670 O O . GLU A 1 87 ? 1.559 -2.230 -1.454 1.00 85.06 87 GLU A O 1
ATOM 675 N N . ILE A 1 88 ? 3.521 -3.039 -0.811 1.00 88.62 88 ILE A N 1
ATOM 676 C CA . ILE A 1 88 ? 3.961 -3.293 -2.177 1.00 88.62 88 ILE A CA 1
ATOM 677 C C . ILE A 1 88 ? 4.475 -4.717 -2.203 1.00 88.62 88 ILE A C 1
ATOM 679 O O . ILE A 1 88 ? 5.430 -5.059 -1.508 1.00 88.62 88 ILE A O 1
ATOM 683 N N . TYR A 1 89 ? 3.825 -5.555 -3.000 1.00 87.25 89 TYR A N 1
ATOM 684 C CA . TYR A 1 89 ? 4.179 -6.962 -3.071 1.00 87.25 89 TYR A CA 1
ATOM 685 C C . TYR A 1 89 ? 5.442 -7.133 -3.908 1.00 87.25 89 TYR A C 1
ATOM 687 O O . TYR A 1 89 ? 5.595 -6.507 -4.958 1.00 87.25 89 TYR A O 1
ATOM 695 N N . GLY A 1 90 ? 6.339 -8.008 -3.462 1.00 81.94 90 GLY A N 1
ATOM 696 C CA . GLY A 1 90 ? 7.589 -8.286 -4.170 1.00 81.94 90 GLY A CA 1
ATOM 697 C C . GLY A 1 90 ? 8.731 -7.315 -3.863 1.00 81.94 90 GLY A C 1
ATOM 698 O O . GLY A 1 90 ? 9.810 -7.492 -4.423 1.00 81.94 90 GLY A O 1
ATOM 699 N N . ILE A 1 91 ? 8.535 -6.352 -2.950 1.00 79.81 91 ILE A N 1
ATOM 700 C CA . ILE A 1 91 ? 9.644 -5.643 -2.300 1.00 79.81 91 ILE A CA 1
ATOM 701 C C . ILE A 1 91 ? 10.150 -6.544 -1.173 1.00 79.81 91 ILE A C 1
ATOM 703 O O . ILE A 1 91 ? 9.578 -6.577 -0.086 1.00 79.81 91 ILE A O 1
ATOM 707 N N . GLY A 1 92 ? 11.172 -7.353 -1.456 1.00 65.69 92 GLY A N 1
ATOM 708 C CA . GLY A 1 92 ? 11.805 -8.201 -0.446 1.00 65.69 92 GLY A CA 1
ATOM 709 C C . GLY A 1 92 ? 12.355 -7.368 0.715 1.00 65.69 92 GLY A C 1
ATOM 710 O O . GLY A 1 92 ? 12.855 -6.262 0.512 1.00 65.69 92 GLY A O 1
ATOM 711 N N . ASN A 1 93 ? 12.260 -7.901 1.934 1.00 54.12 93 ASN A N 1
ATOM 712 C CA . ASN A 1 93 ? 12.742 -7.273 3.162 1.00 54.12 93 ASN A CA 1
ATOM 713 C C . ASN A 1 93 ? 14.282 -7.191 3.137 1.00 54.12 93 ASN A C 1
ATOM 715 O O . ASN A 1 93 ? 14.971 -8.048 3.682 1.00 54.12 93 ASN A O 1
ATOM 719 N N . SER A 1 94 ? 14.842 -6.172 2.486 1.00 53.44 94 SER A N 1
ATOM 720 C CA . SER A 1 94 ? 16.289 -5.965 2.308 1.00 53.44 94 SER A CA 1
ATOM 721 C C . SER A 1 94 ? 17.020 -5.519 3.586 1.00 53.44 94 SER A C 1
ATOM 723 O O . SER A 1 94 ? 18.075 -4.897 3.511 1.00 53.44 94 SER A O 1
ATOM 725 N N . VAL A 1 95 ? 16.447 -5.789 4.761 1.00 46.53 95 VAL A N 1
ATOM 726 C CA . VAL A 1 95 ? 17.036 -5.524 6.086 1.00 46.53 95 VAL A CA 1
ATOM 727 C C . VAL A 1 95 ? 17.490 -6.811 6.792 1.00 46.53 95 VAL A C 1
ATOM 729 O O . VAL A 1 95 ? 17.743 -6.804 7.992 1.00 46.53 95 VAL A O 1
ATOM 732 N N . GLY A 1 96 ? 17.630 -7.913 6.048 1.00 45.91 96 GLY A N 1
ATOM 733 C CA . GLY A 1 96 ? 18.462 -9.056 6.427 1.00 45.91 96 GLY A CA 1
ATOM 734 C C . GLY A 1 96 ? 19.840 -8.919 5.782 1.00 45.91 96 GLY A C 1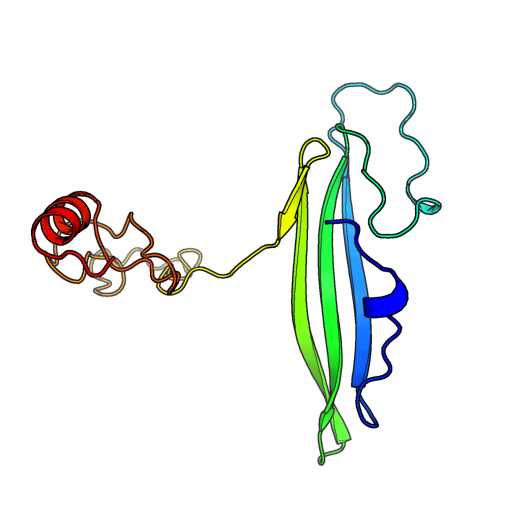
ATOM 735 O O . GLY A 1 96 ? 19.939 -8.688 4.581 1.00 45.91 96 GLY A O 1
ATOM 736 N N . THR A 1 97 ? 20.890 -9.018 6.589 1.00 45.97 97 THR A N 1
ATOM 737 C CA . THR A 1 97 ? 22.313 -8.794 6.284 1.00 45.97 97 THR A CA 1
ATOM 738 C C . THR A 1 97 ? 22.962 -9.820 5.350 1.00 45.97 97 THR A C 1
ATOM 740 O O . THR A 1 97 ? 24.154 -10.080 5.480 1.00 45.97 97 THR A O 1
ATOM 743 N N . ASP A 1 98 ? 22.232 -10.363 4.384 1.00 48.75 98 ASP A N 1
ATOM 744 C CA . ASP A 1 98 ? 22.790 -11.307 3.423 1.00 48.75 98 ASP A CA 1
ATOM 745 C C . ASP A 1 98 ? 22.845 -10.620 2.057 1.00 48.75 98 ASP A C 1
ATOM 747 O O . ASP A 1 98 ? 21.900 -10.625 1.264 1.00 48.75 98 ASP A O 1
ATOM 751 N N . PHE A 1 99 ? 23.983 -9.968 1.807 1.00 49.75 99 PHE A N 1
ATOM 752 C CA . PHE A 1 99 ? 24.423 -9.535 0.481 1.00 49.75 99 PHE A CA 1
ATOM 753 C C . PHE A 1 99 ? 24.773 -10.761 -0.371 1.00 49.75 99 PHE A C 1
ATOM 755 O O . PHE A 1 99 ? 25.895 -10.885 -0.856 1.00 49.75 99 PHE A O 1
ATOM 762 N N . ASP A 1 100 ? 23.835 -11.693 -0.522 1.00 55.53 100 ASP A N 1
ATOM 763 C CA . ASP A 1 100 ? 23.930 -12.646 -1.610 1.00 55.53 100 ASP A CA 1
ATOM 764 C C . ASP A 1 100 ? 23.362 -11.932 -2.839 1.00 55.53 100 ASP A C 1
ATOM 766 O O . ASP A 1 100 ? 22.151 -11.739 -2.991 1.00 55.53 100 ASP A O 1
ATOM 770 N N . ASP A 1 101 ? 24.274 -11.457 -3.686 1.00 56.25 101 ASP A N 1
ATOM 771 C CA . ASP A 1 101 ? 23.999 -10.790 -4.970 1.00 56.25 101 ASP A CA 1
ATOM 772 C C . ASP A 1 101 ? 23.277 -11.727 -5.962 1.00 56.25 101 ASP A C 1
ATOM 774 O O . ASP A 1 101 ? 22.958 -11.355 -7.085 1.00 56.25 101 ASP A O 1
ATOM 778 N N . ASN A 1 102 ? 23.017 -12.963 -5.532 1.00 56.59 102 ASN A N 1
ATOM 779 C CA . ASN A 1 102 ? 22.414 -14.043 -6.285 1.00 56.59 102 ASN A CA 1
ATOM 780 C C . ASN A 1 102 ? 20.989 -14.374 -5.810 1.00 56.59 102 ASN A C 1
ATOM 782 O O . ASN A 1 102 ? 20.521 -15.485 -6.036 1.00 56.59 102 ASN A O 1
ATOM 786 N N . ASP A 1 103 ? 20.303 -13.457 -5.114 1.00 64.75 103 ASP A N 1
ATOM 787 C CA . ASP A 1 103 ? 18.888 -13.629 -4.766 1.00 64.75 103 ASP A CA 1
ATOM 788 C C . ASP A 1 103 ? 18.007 -13.437 -6.022 1.00 64.75 103 ASP A C 1
ATOM 790 O O . ASP A 1 103 ? 17.744 -12.291 -6.420 1.00 64.75 103 ASP A O 1
ATOM 794 N N . PRO A 1 104 ? 17.477 -14.521 -6.634 1.00 60.41 104 PRO A N 1
ATOM 795 C CA . PRO A 1 104 ? 16.619 -14.429 -7.821 1.00 60.41 104 PRO A CA 1
ATOM 796 C C . PRO A 1 104 ? 15.306 -13.675 -7.529 1.00 60.41 104 PRO A C 1
ATOM 798 O O . PRO A 1 104 ? 14.522 -13.362 -8.430 1.00 60.41 104 PRO A O 1
ATOM 801 N N . GLY A 1 105 ? 15.041 -13.361 -6.257 1.00 69.06 105 GLY A N 1
ATOM 802 C CA . GLY A 1 105 ? 13.919 -12.568 -5.790 1.00 69.06 105 GLY A CA 1
ATOM 803 C C . GLY A 1 105 ? 14.003 -11.064 -6.070 1.00 69.06 105 GLY A C 1
ATOM 804 O O . GLY A 1 105 ? 13.003 -10.391 -5.823 1.00 69.06 105 GLY A O 1
ATOM 805 N N . LYS A 1 106 ? 15.113 -10.515 -6.589 1.00 79.62 106 LYS A N 1
ATOM 806 C CA . LYS A 1 106 ? 15.295 -9.051 -6.763 1.00 79.62 106 LYS A CA 1
ATOM 807 C C . LYS A 1 106 ? 15.286 -8.561 -8.215 1.00 79.62 106 LYS A C 1
ATOM 809 O O . LYS A 1 106 ? 15.072 -7.372 -8.464 1.00 79.62 106 LYS A O 1
ATOM 814 N N . GLU A 1 107 ? 15.448 -9.465 -9.175 1.00 89.94 107 GLU A N 1
ATOM 815 C CA . GLU A 1 107 ? 15.532 -9.136 -10.601 1.00 89.94 107 GLU A CA 1
ATOM 816 C C . GLU A 1 107 ? 14.166 -9.130 -11.288 1.00 89.94 107 GLU A C 1
ATOM 818 O O . GLU A 1 107 ? 13.236 -9.848 -10.907 1.00 89.94 107 GLU A O 1
ATOM 823 N N . CYS A 1 108 ? 14.037 -8.316 -12.331 1.00 91.81 108 CYS A N 1
ATOM 824 C CA . CYS A 1 108 ? 12.870 -8.257 -13.198 1.00 91.81 108 CYS A CA 1
ATOM 825 C C . CYS A 1 108 ? 12.518 -9.646 -13.740 1.00 91.81 108 CYS A C 1
ATOM 827 O O . CYS A 1 108 ? 13.337 -10.290 -14.390 1.00 91.81 108 CYS A O 1
ATOM 829 N N . VAL A 1 109 ? 11.264 -10.072 -13.570 1.00 91.56 109 VAL A N 1
ATOM 830 C CA . VAL A 1 109 ? 10.826 -11.423 -13.978 1.00 91.56 109 VAL A CA 1
ATOM 831 C C . VAL A 1 109 ? 10.785 -11.636 -15.497 1.00 91.56 109 VAL A C 1
ATOM 833 O O . VAL A 1 109 ? 10.538 -12.748 -15.950 1.00 91.56 109 VAL A O 1
ATOM 836 N N . ILE A 1 110 ? 10.990 -10.577 -16.288 1.00 92.50 110 ILE A N 1
ATOM 837 C CA . ILE A 1 110 ? 11.002 -10.639 -17.756 1.00 92.50 110 ILE A CA 1
ATOM 838 C C . ILE A 1 110 ? 12.424 -10.764 -18.292 1.00 92.50 110 ILE A C 1
ATOM 840 O O . ILE A 1 110 ? 12.683 -11.655 -19.093 1.00 92.50 110 ILE A O 1
ATOM 844 N N . CYS A 1 111 ? 13.331 -9.867 -17.892 1.00 93.62 111 CYS A N 1
ATOM 845 C CA . CYS A 1 111 ? 14.702 -9.894 -18.403 1.00 93.62 111 CYS A CA 1
ATOM 846 C C . CYS A 1 111 ? 15.668 -10.702 -17.537 1.00 93.62 111 CYS A C 1
ATOM 848 O O . CYS A 1 111 ? 16.702 -11.087 -18.062 1.00 93.62 111 CYS A O 1
ATOM 850 N N . MET A 1 112 ? 15.341 -10.965 -16.263 1.00 91.44 112 MET A N 1
ATOM 851 C CA . MET A 1 112 ? 16.220 -11.667 -15.312 1.00 91.44 112 MET A CA 1
ATOM 852 C C . MET A 1 112 ? 17.630 -11.054 -15.282 1.00 91.44 112 MET A C 1
ATOM 854 O O . MET A 1 112 ? 18.629 -11.743 -15.458 1.00 91.44 112 MET A O 1
ATOM 858 N N . SER A 1 113 ? 17.714 -9.721 -15.257 1.00 89.69 113 SER A N 1
ATOM 859 C CA . SER A 1 113 ? 19.005 -9.012 -15.289 1.00 89.69 113 SER A CA 1
ATOM 860 C C . SER A 1 113 ? 18.926 -7.655 -14.601 1.00 89.69 113 SER A C 1
ATOM 862 O O . SER A 1 113 ? 19.759 -7.317 -13.775 1.00 89.69 113 SER A O 1
ATOM 864 N N . GLU A 1 114 ? 17.906 -6.859 -14.926 1.00 92.50 114 GLU A N 1
ATOM 865 C CA . GLU A 1 114 ? 17.729 -5.536 -14.321 1.00 92.50 114 GLU A CA 1
ATOM 866 C C . GLU A 1 114 ? 16.941 -5.634 -13.008 1.00 92.50 114 GLU A C 1
ATOM 868 O O . GLU A 1 114 ? 16.011 -6.447 -12.922 1.00 92.50 114 GLU A O 1
ATOM 873 N N . PRO A 1 115 ? 17.224 -4.781 -12.010 1.00 91.12 115 PRO A N 1
ATOM 874 C CA . PRO A 1 115 ? 16.486 -4.767 -10.755 1.00 91.12 115 PRO A CA 1
ATOM 875 C C . PRO A 1 115 ? 15.018 -4.372 -10.960 1.00 91.12 115 PRO A C 1
ATOM 877 O O . PRO A 1 115 ? 14.650 -3.633 -11.879 1.00 91.12 115 PRO A O 1
ATOM 880 N N . ARG A 1 116 ? 14.155 -4.857 -10.065 1.00 90.94 116 ARG A N 1
ATOM 881 C CA . ARG A 1 116 ? 12.750 -4.434 -9.998 1.00 90.94 116 ARG A CA 1
ATOM 882 C C . ARG A 1 116 ? 12.689 -2.988 -9.509 1.00 90.94 116 ARG A C 1
ATOM 884 O O . ARG A 1 116 ? 13.111 -2.696 -8.398 1.00 90.94 116 ARG A O 1
ATOM 891 N N . ASP A 1 117 ? 12.135 -2.096 -10.320 1.00 91.56 117 ASP A N 1
ATOM 892 C CA . ASP A 1 117 ? 12.001 -0.659 -10.018 1.00 91.56 117 ASP A CA 1
ATOM 893 C C . ASP A 1 117 ? 10.578 -0.134 -10.291 1.00 91.56 117 ASP A C 1
ATOM 895 O O . ASP A 1 117 ? 10.264 1.021 -10.005 1.00 91.56 117 ASP A O 1
ATOM 899 N N . THR A 1 118 ? 9.704 -0.981 -10.841 1.00 91.50 118 THR A N 1
ATOM 900 C CA . THR A 1 118 ? 8.398 -0.572 -11.343 1.00 91.50 118 THR A CA 1
ATOM 901 C C . THR A 1 118 ? 7.291 -1.399 -10.704 1.00 91.50 118 THR A C 1
ATOM 903 O O . THR A 1 118 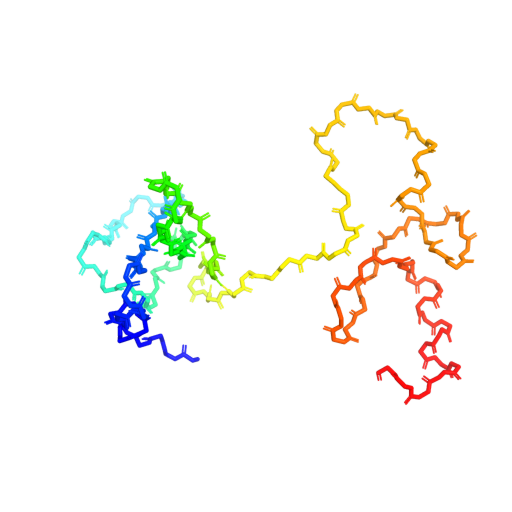? 7.251 -2.626 -10.817 1.00 91.50 118 THR A O 1
ATOM 906 N N . MET A 1 119 ? 6.358 -0.705 -10.049 1.00 90.88 119 MET A N 1
ATOM 907 C CA . MET A 1 119 ? 5.116 -1.282 -9.543 1.00 90.88 119 MET A CA 1
ATOM 908 C C . MET A 1 119 ? 4.049 -1.301 -10.639 1.00 90.88 119 MET A C 1
ATOM 910 O O . MET A 1 119 ? 3.828 -0.302 -11.325 1.00 90.88 119 MET A O 1
ATOM 914 N N . ILE A 1 120 ? 3.332 -2.416 -10.748 1.00 90.06 120 ILE A N 1
ATOM 915 C CA . ILE A 1 120 ? 2.185 -2.556 -11.643 1.00 90.06 120 ILE A CA 1
ATOM 916 C C . ILE A 1 120 ? 0.895 -2.254 -10.887 1.00 90.06 120 ILE A C 1
ATOM 918 O O . ILE A 1 120 ? 0.572 -2.894 -9.887 1.00 90.06 120 ILE A O 1
ATOM 922 N N . LEU A 1 121 ? 0.140 -1.275 -11.378 1.00 89.62 121 LEU A N 1
ATOM 923 C CA . LEU A 1 121 ? -1.210 -0.978 -10.906 1.00 89.62 121 LEU A CA 1
ATOM 924 C C . LEU A 1 121 ? -2.238 -1.731 -11.766 1.00 89.62 121 LEU A C 1
ATOM 926 O O . LEU A 1 121 ? -1.983 -1.942 -12.950 1.00 89.62 121 LEU A O 1
ATOM 930 N N . PRO A 1 122 ? -3.382 -2.161 -11.199 1.00 89.06 122 PRO A N 1
ATOM 931 C CA . PRO A 1 122 ? -3.841 -1.941 -9.820 1.00 89.06 122 PRO A CA 1
ATOM 932 C C . PRO A 1 122 ? -3.316 -2.971 -8.800 1.00 89.06 122 PRO A C 1
ATOM 934 O O . PRO A 1 122 ? -3.608 -2.858 -7.614 1.00 89.06 122 PRO A O 1
ATOM 937 N N . CYS A 1 123 ? -2.564 -3.987 -9.233 1.00 90.62 123 CYS A N 1
ATOM 938 C CA . CYS A 1 123 ? -2.212 -5.139 -8.395 1.00 90.62 123 CYS A CA 1
ATOM 939 C C . CYS A 1 123 ? -1.072 -4.902 -7.384 1.00 90.62 123 CYS A C 1
ATOM 941 O O . CYS A 1 123 ? -0.808 -5.790 -6.577 1.00 90.62 123 CYS A O 1
ATOM 943 N N . ARG A 1 124 ? -0.391 -3.748 -7.417 1.00 91.81 124 ARG A N 1
ATOM 944 C CA . ARG A 1 124 ? 0.715 -3.345 -6.522 1.00 91.81 124 ARG A CA 1
ATOM 945 C C . ARG A 1 124 ? 1.908 -4.310 -6.466 1.00 91.81 124 ARG A C 1
ATOM 947 O O . ARG A 1 124 ? 2.638 -4.328 -5.480 1.00 91.81 124 ARG A O 1
ATOM 954 N N . HIS A 1 125 ? 2.128 -5.107 -7.509 1.00 91.19 125 HIS A N 1
ATOM 955 C CA . HIS A 1 125 ? 3.302 -5.978 -7.583 1.00 91.19 125 HIS A CA 1
ATOM 956 C C . HIS A 1 125 ? 4.480 -5.222 -8.193 1.00 91.19 125 HIS A C 1
ATOM 958 O O . HIS A 1 125 ? 4.373 -4.678 -9.292 1.00 91.19 125 HIS A O 1
ATOM 964 N N . MET A 1 126 ? 5.607 -5.209 -7.491 1.00 91.88 126 MET A N 1
ATOM 965 C CA . MET A 1 126 ? 6.879 -4.690 -7.977 1.00 91.88 126 MET A CA 1
ATOM 966 C C . MET A 1 126 ? 7.726 -5.865 -8.459 1.00 91.88 126 MET A C 1
ATOM 968 O O . MET A 1 126 ? 8.489 -6.451 -7.701 1.00 91.88 126 MET A O 1
ATOM 972 N N . CYS A 1 127 ? 7.524 -6.267 -9.713 1.00 91.44 127 CYS A N 1
ATOM 973 C CA . CYS A 1 127 ? 8.179 -7.436 -10.311 1.00 91.44 127 CYS A CA 1
ATOM 974 C C . CYS A 1 127 ? 8.906 -7.132 -11.627 1.00 91.44 127 CYS A C 1
ATOM 976 O O . CYS A 1 127 ? 9.572 -8.015 -12.169 1.00 91.44 127 CYS A O 1
ATOM 978 N N . LEU A 1 128 ? 8.800 -5.900 -12.137 1.00 92.94 128 LEU A N 1
ATOM 979 C CA . LEU A 1 128 ? 9.359 -5.495 -13.424 1.00 92.94 128 LEU A CA 1
ATOM 980 C C . LEU A 1 128 ? 10.394 -4.379 -13.271 1.00 92.94 128 LEU A C 1
ATOM 982 O O . LEU A 1 128 ? 10.305 -3.552 -12.361 1.00 92.94 128 LEU A O 1
ATOM 986 N N . CYS A 1 129 ? 11.329 -4.328 -14.218 1.00 94.19 129 CYS A N 1
ATOM 987 C CA . CYS A 1 129 ? 12.134 -3.141 -14.475 1.00 94.19 129 CYS A CA 1
ATOM 988 C C . CYS A 1 129 ? 11.396 -2.170 -15.415 1.00 94.19 129 CYS A C 1
ATOM 990 O O . CYS A 1 129 ? 10.499 -2.545 -16.189 1.00 94.19 129 CYS A O 1
ATOM 992 N N . SER A 1 130 ? 11.815 -0.912 -15.404 1.00 94.31 130 SER A N 1
ATOM 993 C CA . SER A 1 130 ? 11.212 0.170 -16.176 1.00 94.31 130 SER A CA 1
ATOM 994 C C . SER A 1 130 ? 11.374 -0.032 -17.684 1.00 94.31 130 SER A C 1
ATOM 996 O O . SER A 1 130 ? 10.481 0.334 -18.453 1.00 94.31 130 SER A O 1
ATOM 998 N N . GLY A 1 131 ? 12.462 -0.677 -18.119 1.00 94.38 131 GLY A N 1
ATOM 999 C CA . GLY A 1 131 ? 12.683 -1.072 -19.513 1.00 94.38 131 GLY A CA 1
ATOM 1000 C C . GLY A 1 131 ? 11.610 -2.038 -20.023 1.00 94.38 131 GLY A C 1
ATOM 1001 O O . GLY A 1 131 ? 10.929 -1.747 -21.008 1.00 94.38 131 GLY A O 1
ATOM 1002 N N . CYS A 1 132 ? 11.391 -3.146 -19.311 1.00 93.81 132 CYS A N 1
ATOM 1003 C CA . CYS A 1 132 ? 10.388 -4.144 -19.691 1.00 93.81 132 CYS A CA 1
ATOM 1004 C C . CYS A 1 132 ? 8.955 -3.604 -19.568 1.00 93.81 132 CYS A C 1
ATOM 1006 O O . CYS A 1 132 ? 8.112 -3.879 -20.425 1.00 93.81 132 CYS A O 1
ATOM 1008 N N . THR A 1 133 ? 8.679 -2.775 -18.555 1.00 93.00 133 THR A N 1
ATOM 1009 C CA . THR A 1 133 ? 7.347 -2.174 -18.376 1.00 93.00 133 THR A CA 1
ATOM 1010 C C . THR A 1 133 ? 6.974 -1.252 -19.537 1.00 93.00 133 THR A C 1
ATOM 1012 O O . THR A 1 133 ? 5.842 -1.295 -20.023 1.00 93.00 133 THR A O 1
ATOM 1015 N N . LYS A 1 134 ? 7.922 -0.443 -20.035 1.00 90.88 134 LYS A N 1
ATOM 1016 C CA . LYS A 1 134 ? 7.691 0.418 -21.206 1.00 90.88 134 LYS A CA 1
ATOM 1017 C C . LYS A 1 134 ? 7.279 -0.412 -22.420 1.00 90.88 134 LYS A C 1
ATOM 1019 O O . LYS A 1 134 ? 6.293 -0.073 -23.065 1.00 90.88 134 LYS A O 1
ATOM 1024 N N . VAL A 1 135 ? 7.975 -1.516 -22.694 1.00 89.69 135 VAL A N 1
ATOM 1025 C CA . VAL A 1 135 ? 7.655 -2.413 -23.816 1.00 89.69 135 VAL A CA 1
ATOM 1026 C C . VAL A 1 135 ? 6.249 -3.005 -23.671 1.00 89.69 135 VAL A C 1
ATOM 1028 O O . VAL A 1 135 ? 5.451 -2.914 -24.606 1.00 89.69 135 VAL A O 1
ATOM 1031 N N . LEU A 1 136 ? 5.902 -3.530 -22.490 1.00 85.56 136 LEU A N 1
ATOM 1032 C CA . LEU A 1 136 ? 4.582 -4.122 -22.238 1.00 85.56 136 LEU A CA 1
ATOM 1033 C C . LEU A 1 136 ? 3.429 -3.130 -22.413 1.00 85.56 136 LEU A C 1
ATOM 1035 O O . LEU A 1 136 ? 2.399 -3.485 -22.994 1.00 85.56 136 LEU A O 1
ATOM 1039 N N . ARG A 1 137 ? 3.612 -1.883 -21.964 1.00 82.94 137 ARG A N 1
ATOM 1040 C CA . ARG A 1 137 ? 2.609 -0.818 -22.102 1.00 82.94 137 ARG A CA 1
ATOM 1041 C C . ARG A 1 137 ? 2.275 -0.520 -23.565 1.00 82.94 137 ARG A C 1
ATOM 1043 O O . ARG A 1 137 ? 1.132 -0.208 -23.881 1.00 82.94 137 ARG A O 1
ATOM 1050 N N . PHE A 1 138 ? 3.259 -0.600 -24.460 1.00 78.00 138 PHE A N 1
ATOM 1051 C CA . PHE A 1 138 ? 3.036 -0.362 -25.889 1.00 78.00 138 PHE A CA 1
ATOM 1052 C C . PHE A 1 138 ? 2.510 -1.598 -26.628 1.00 78.00 138 PHE A C 1
ATOM 1054 O O . PHE A 1 138 ? 1.809 -1.453 -27.627 1.00 78.00 138 PHE A O 1
ATOM 1061 N N . GLN A 1 139 ? 2.807 -2.805 -26.141 1.00 72.00 139 GLN A N 1
ATOM 1062 C CA . GLN A 1 139 ? 2.379 -4.057 -26.773 1.00 72.00 139 GLN A CA 1
ATOM 1063 C C . GLN A 1 139 ? 0.983 -4.522 -26.338 1.00 72.00 139 GLN A C 1
ATOM 1065 O O . GLN A 1 139 ? 0.338 -5.282 -27.060 1.00 72.00 139 GLN A O 1
ATOM 1070 N N . THR A 1 140 ? 0.480 -4.067 -25.186 1.00 66.19 140 THR A N 1
ATOM 1071 C CA . THR A 1 140 ? -0.807 -4.518 -24.644 1.00 66.19 140 THR A CA 1
ATOM 1072 C C . THR A 1 140 ? -1.664 -3.350 -24.159 1.00 66.19 140 THR A C 1
ATOM 1074 O O . THR A 1 140 ? -1.228 -2.524 -23.371 1.00 66.19 140 THR A O 1
ATOM 1077 N N . LYS A 1 141 ? -2.930 -3.288 -24.599 1.00 60.12 141 LYS A N 1
ATOM 1078 C CA . LYS A 1 141 ? -3.922 -2.298 -24.123 1.00 60.12 141 LYS A CA 1
ATOM 1079 C C . LYS A 1 141 ? -4.664 -2.753 -22.853 1.00 60.12 141 LYS A C 1
ATOM 1081 O O . LYS A 1 141 ? -5.829 -2.415 -22.677 1.00 60.12 141 LYS A O 1
ATOM 1086 N N . ARG A 1 142 ? -4.050 -3.610 -22.030 1.00 60.72 142 ARG A N 1
ATOM 1087 C CA . ARG A 1 142 ? -4.700 -4.245 -20.861 1.00 60.72 142 ARG A CA 1
ATOM 1088 C C . ARG A 1 142 ? -4.148 -3.766 -19.513 1.00 60.72 142 ARG A C 1
ATOM 1090 O O . ARG A 1 142 ? -4.417 -4.404 -18.502 1.00 60.72 142 ARG A O 1
ATOM 1097 N N . CYS A 1 143 ? -3.372 -2.690 -19.518 1.00 51.47 143 CYS A N 1
ATOM 1098 C CA . CYS A 1 143 ? -2.819 -2.042 -18.333 1.00 51.47 143 CYS A CA 1
ATOM 1099 C C . CYS A 1 143 ? -3.654 -0.828 -17.924 1.00 51.47 143 CYS A C 1
ATOM 1101 O O . CYS A 1 143 ? -4.045 -0.066 -18.841 1.00 51.47 143 CYS A O 1
#